Protein AF-Q97X99-F1 (afdb_monomer_lite)

Secondary structure (DSSP, 8-state):
-----EEEEEEEE-TTS-EEEEEEETTS-EEEEEESS---HHHHHHHHHHHHHHHHHHHHHHHTTTT--------HHHHHHHHHHHHHHHHHHHHHHHHS---HHHHHHHHHHHHHHHHHHHHHHHHHHTTS---

Sequence (135 aa):
MAELDISGFLCVRHGSGAYLIILRKEDDKIIAFLVRKEMDLYDAIVLAEMYRERWGIENAFRSLEEFRIRTRTCDVRKELVLVLLSYLLLNVWFLIRSWRKVKLWEFSVSLSNLLDREVRVEQGRAFREVKTPFP

Structure (mmCIF, N/CA/C/O backbone):
data_AF-Q97X99-F1
#
_entry.id   AF-Q97X99-F1
#
loop_
_atom_site.group_PDB
_atom_site.id
_atom_site.type_symbol
_atom_site.label_atom_id
_atom_site.label_alt_id
_atom_site.label_comp_id
_atom_site.label_asym_id
_atom_site.label_entity_id
_atom_site.label_seq_id
_atom_site.pdbx_PDB_ins_code
_atom_site.Cartn_x
_atom_site.Cartn_y
_atom_site.Cartn_z
_atom_site.occupancy
_atom_site.B_iso_or_equiv
_atom_site.auth_seq_id
_atom_site.auth_comp_id
_atom_site.auth_asym_id
_atom_site.auth_atom_id
_atom_site.pdbx_PDB_model_num
ATOM 1 N N . MET A 1 1 ? 7.972 -1.375 16.147 1.00 40.97 1 MET A N 1
ATOM 2 C CA . MET A 1 1 ? 6.509 -1.546 16.079 1.00 40.97 1 MET A CA 1
ATOM 3 C C . MET A 1 1 ? 5.906 -0.183 16.328 1.00 40.97 1 MET A C 1
ATOM 5 O O . MET A 1 1 ? 6.330 0.459 17.277 1.00 40.97 1 MET A O 1
ATOM 9 N N . ALA A 1 2 ? 5.075 0.320 15.418 1.00 48.66 2 ALA A N 1
ATOM 10 C CA . ALA A 1 2 ? 4.360 1.570 15.647 1.00 48.66 2 ALA A CA 1
ATOM 11 C C . ALA A 1 2 ? 3.050 1.185 16.328 1.00 48.66 2 ALA A C 1
ATOM 13 O O . ALA A 1 2 ? 2.175 0.652 15.659 1.00 48.66 2 ALA A O 1
ATOM 14 N N . GLU A 1 3 ? 2.971 1.387 17.639 1.00 56.00 3 GLU A N 1
ATOM 15 C CA . GLU A 1 3 ? 1.770 1.135 18.433 1.00 56.00 3 GLU A CA 1
ATOM 16 C C . GLU A 1 3 ? 0.616 1.942 17.817 1.00 56.00 3 GLU A C 1
ATOM 18 O O . GLU A 1 3 ? 0.691 3.161 17.651 1.00 56.00 3 GLU A O 1
ATOM 23 N N . LEU A 1 4 ? -0.395 1.244 17.304 1.00 65.31 4 LEU A N 1
ATOM 24 C CA . LEU A 1 4 ? -1.633 1.870 16.869 1.00 65.31 4 LEU A CA 1
ATOM 25 C C . LEU A 1 4 ? -2.415 2.197 18.141 1.00 65.31 4 LEU A C 1
ATOM 27 O O . LEU A 1 4 ? -3.018 1.299 18.718 1.00 65.31 4 LEU A O 1
ATOM 31 N N . ASP A 1 5 ? -2.403 3.461 18.562 1.00 80.81 5 ASP A N 1
ATOM 32 C CA . ASP A 1 5 ? -3.205 3.928 19.698 1.00 80.81 5 ASP A CA 1
ATOM 33 C C . ASP A 1 5 ? -4.697 3.886 19.324 1.00 80.81 5 ASP A C 1
ATOM 35 O O . ASP A 1 5 ? -5.249 4.806 18.705 1.00 80.81 5 ASP A O 1
ATOM 39 N N . ILE A 1 6 ? -5.332 2.745 19.608 1.00 84.31 6 ILE A N 1
ATOM 40 C CA . ILE A 1 6 ? -6.744 2.470 19.331 1.00 84.31 6 ILE A CA 1
ATOM 41 C C . ILE A 1 6 ? -7.581 2.846 20.555 1.00 84.31 6 ILE A C 1
ATOM 43 O O . ILE A 1 6 ? -7.449 2.254 21.621 1.00 84.31 6 ILE A O 1
ATOM 47 N N . SER A 1 7 ? -8.504 3.787 20.367 1.00 88.25 7 SER A N 1
ATOM 48 C CA . SER A 1 7 ? -9.458 4.251 21.379 1.00 88.25 7 SER A CA 1
ATOM 49 C C . SER A 1 7 ? -10.811 3.532 21.311 1.00 88.25 7 SER A C 1
ATOM 51 O O . SER A 1 7 ? -11.622 3.644 22.230 1.00 88.25 7 SER A O 1
ATOM 53 N N . GLY A 1 8 ? -11.089 2.788 20.233 1.00 87.88 8 GLY A N 1
ATOM 54 C CA . GLY A 1 8 ? -12.347 2.058 20.090 1.00 87.88 8 GLY A CA 1
ATOM 55 C C . GLY A 1 8 ? -12.345 1.007 18.986 1.00 87.88 8 GLY A C 1
ATOM 56 O O . GLY A 1 8 ? -11.648 1.132 17.979 1.00 87.88 8 GLY A O 1
ATOM 57 N N . PHE A 1 9 ? -13.170 -0.021 19.169 1.00 93.69 9 PHE A N 1
ATOM 58 C CA . PHE A 1 9 ? -13.340 -1.122 18.227 1.00 93.69 9 PHE A CA 1
ATOM 59 C C . PHE A 1 9 ? -14.799 -1.549 18.142 1.00 93.69 9 PHE A C 1
ATOM 61 O O . PHE A 1 9 ? -15.491 -1.649 19.154 1.00 93.69 9 PHE A O 1
ATOM 68 N N . LEU A 1 10 ? -15.251 -1.812 16.919 1.00 93.56 10 LEU A N 1
ATOM 69 C CA . LEU A 1 10 ? -16.588 -2.300 16.632 1.00 93.56 10 LEU A CA 1
ATOM 70 C C . LEU A 1 10 ? -16.530 -3.342 15.511 1.00 93.56 10 LEU A C 1
ATOM 72 O O . LEU A 1 10 ? -15.944 -3.097 14.459 1.00 93.56 10 LEU A O 1
ATOM 76 N N . CYS A 1 11 ? -17.188 -4.478 15.723 1.00 93.12 11 CYS A N 1
ATOM 77 C CA . CYS A 1 11 ? -17.379 -5.532 14.732 1.00 93.12 11 CYS A CA 1
ATOM 78 C C . CYS A 1 11 ? -18.883 -5.757 14.547 1.00 93.12 11 CYS A C 1
ATOM 80 O O . CYS A 1 11 ? -19.585 -6.086 15.503 1.00 93.12 11 CYS A O 1
ATOM 82 N N . VAL A 1 12 ? -19.395 -5.544 13.333 1.00 94.00 12 VAL A N 1
ATOM 83 C CA . VAL A 1 12 ? -20.825 -5.671 13.016 1.00 94.00 12 VAL A CA 1
ATOM 84 C C . VAL A 1 12 ? -21.008 -6.592 11.825 1.00 94.00 12 VAL A C 1
ATOM 86 O O . VAL A 1 12 ? -20.444 -6.368 10.757 1.00 94.00 12 VAL A O 1
ATOM 89 N N . ARG A 1 13 ? -21.857 -7.606 11.972 1.00 93.75 13 ARG A N 1
ATOM 90 C CA . ARG A 1 13 ? -22.235 -8.474 10.859 1.00 93.75 13 ARG A CA 1
ATOM 91 C C . ARG A 1 13 ? -23.236 -7.763 9.944 1.00 93.75 13 ARG A C 1
ATOM 93 O O . ARG A 1 13 ? -24.310 -7.355 10.371 1.00 93.75 13 ARG A O 1
ATOM 100 N N . HIS A 1 14 ? -22.888 -7.644 8.672 1.00 91.06 14 HIS A N 1
ATOM 101 C CA . HIS A 1 14 ? -23.748 -7.153 7.606 1.00 91.06 14 HIS A CA 1
ATOM 102 C C . HIS A 1 14 ? -24.700 -8.259 7.116 1.00 91.06 14 HIS A C 1
ATOM 104 O O . HIS A 1 14 ? -24.374 -9.447 7.177 1.00 91.06 14 HIS A O 1
ATOM 110 N N . GLY A 1 15 ? -25.854 -7.884 6.552 1.00 87.00 15 GLY A N 1
ATOM 111 C CA . GLY A 1 15 ? -26.860 -8.836 6.051 1.00 87.00 15 GLY A CA 1
ATOM 112 C C . GLY A 1 15 ? -26.357 -9.779 4.947 1.00 87.00 15 GLY A C 1
ATOM 113 O O . GLY A 1 15 ? -26.902 -10.860 4.764 1.00 87.00 15 GLY A O 1
ATOM 114 N N . SER A 1 16 ? -25.271 -9.418 4.257 1.00 89.00 16 SER A N 1
ATOM 115 C CA . SER A 1 16 ? -24.590 -10.281 3.277 1.00 89.00 16 SER A CA 1
ATOM 116 C C . SER A 1 16 ? -23.745 -11.401 3.901 1.00 89.00 16 SER A C 1
ATOM 118 O O . SER A 1 16 ? -23.161 -12.200 3.174 1.00 89.00 16 SER A O 1
ATOM 120 N N . GLY A 1 17 ? -23.615 -11.439 5.230 1.00 89.12 17 GLY A N 1
ATOM 121 C CA . GLY A 1 17 ? -22.720 -12.346 5.947 1.00 89.12 17 GLY A CA 1
ATOM 122 C C . GLY A 1 17 ? -21.280 -11.842 6.082 1.00 89.12 17 GLY A C 1
ATOM 123 O O . GLY A 1 17 ? -20.482 -12.500 6.740 1.00 89.12 17 GLY A O 1
ATOM 124 N N . ALA A 1 18 ? -20.949 -10.684 5.503 1.00 93.56 18 ALA A N 1
ATOM 125 C CA . ALA A 1 18 ? -19.687 -9.994 5.763 1.00 93.56 18 ALA A CA 1
ATOM 126 C C . ALA A 1 18 ? -19.697 -9.321 7.145 1.00 93.56 18 ALA A C 1
ATOM 128 O O . ALA A 1 18 ? -20.757 -9.051 7.702 1.00 93.56 18 ALA A O 1
ATOM 129 N N . TYR A 1 19 ? -18.524 -9.000 7.670 1.00 94.88 19 TYR A N 1
ATOM 130 C CA . TYR A 1 19 ? -18.325 -8.271 8.913 1.00 94.88 19 TYR A CA 1
ATOM 131 C C . TYR A 1 19 ? -17.688 -6.918 8.596 1.00 94.88 19 TYR A C 1
ATOM 133 O O . TYR A 1 19 ? -16.686 -6.839 7.885 1.00 94.88 19 TYR A O 1
ATOM 141 N N . LEU A 1 20 ? -18.296 -5.849 9.099 1.00 94.69 20 LEU A N 1
ATOM 142 C CA . LEU A 1 20 ? -17.745 -4.505 9.111 1.00 94.69 20 LEU A CA 1
ATOM 143 C C . LEU A 1 20 ? -16.948 -4.333 10.401 1.00 94.69 20 LEU A C 1
ATOM 145 O O . LEU A 1 20 ? -17.507 -4.409 11.493 1.00 94.69 20 LEU A O 1
ATOM 149 N N . ILE A 1 21 ? -15.655 -4.086 10.254 1.00 94.75 21 ILE A N 1
ATOM 150 C CA . ILE A 1 21 ? -14.743 -3.782 11.350 1.00 94.75 21 ILE A CA 1
ATOM 151 C C . ILE A 1 21 ? -14.478 -2.286 11.335 1.00 94.75 21 ILE A C 1
ATOM 153 O O . ILE A 1 21 ? -14.131 -1.745 10.288 1.00 94.75 21 ILE A O 1
ATOM 157 N N . ILE A 1 22 ? -14.623 -1.625 12.477 1.00 94.00 22 ILE A N 1
ATOM 158 C CA . ILE A 1 22 ? -14.320 -0.208 12.661 1.00 94.00 22 ILE A CA 1
ATOM 159 C C . ILE A 1 22 ? -13.333 -0.079 13.816 1.00 94.00 22 ILE A C 1
ATOM 161 O O . ILE A 1 22 ? -13.609 -0.517 14.930 1.00 94.00 22 ILE A O 1
ATOM 165 N N . LEU A 1 23 ? -12.193 0.545 13.543 1.00 93.44 23 LEU A N 1
ATOM 166 C CA . LEU A 1 23 ? -11.194 0.950 14.521 1.00 93.44 23 LEU A CA 1
ATOM 167 C C . LEU A 1 23 ? -11.221 2.472 14.638 1.00 93.44 23 LEU A C 1
ATOM 169 O O . LEU A 1 23 ? -11.113 3.176 13.631 1.00 93.44 23 LEU A O 1
ATOM 173 N N . ARG A 1 24 ? -11.337 2.980 15.862 1.00 92.69 24 ARG A N 1
ATOM 174 C CA . ARG A 1 24 ? -11.166 4.398 16.182 1.00 92.69 24 ARG A CA 1
ATOM 175 C C . ARG A 1 24 ? -9.792 4.585 16.803 1.00 92.69 24 ARG A C 1
ATOM 177 O O . ARG A 1 24 ? -9.426 3.857 17.721 1.00 92.69 24 ARG A O 1
ATOM 184 N N . LYS A 1 25 ? -9.035 5.543 16.292 1.00 89.81 25 LYS A N 1
ATOM 185 C CA . LYS A 1 25 ? -7.757 5.966 16.862 1.00 89.81 25 LYS A CA 1
ATOM 186 C C . LYS A 1 25 ? -7.955 7.041 17.925 1.00 89.81 25 LYS A C 1
ATOM 188 O O . LYS A 1 25 ? -9.004 7.684 17.965 1.00 89.81 25 LYS A O 1
ATOM 193 N N . GLU A 1 26 ? -6.953 7.265 18.769 1.00 86.69 26 GLU A N 1
ATOM 194 C CA . GLU A 1 26 ? -6.968 8.383 19.726 1.00 86.69 26 GLU A CA 1
ATOM 195 C C . GLU A 1 26 ? -7.090 9.759 19.053 1.00 86.69 26 GLU A C 1
ATOM 197 O O . GLU A 1 26 ? -7.713 10.660 19.604 1.00 86.69 26 GLU A O 1
ATOM 202 N N . ASP A 1 27 ? -6.585 9.909 17.825 1.00 88.12 27 ASP A N 1
ATOM 203 C CA . ASP A 1 27 ? -6.704 11.137 17.026 1.00 88.12 27 ASP A CA 1
ATOM 204 C C . ASP A 1 27 ? -8.066 11.294 16.318 1.00 88.12 27 ASP A C 1
ATOM 206 O O . ASP A 1 27 ? -8.180 12.039 15.343 1.00 88.12 27 ASP A O 1
ATOM 210 N N . ASP A 1 28 ? -9.085 10.560 16.772 1.00 85.25 28 ASP A N 1
ATOM 211 C CA . ASP A 1 28 ? -10.438 10.492 16.208 1.00 85.25 28 ASP A CA 1
ATOM 212 C C . ASP A 1 28 ? -10.534 10.018 14.752 1.00 85.25 28 ASP A C 1
ATOM 214 O O . ASP A 1 28 ? -11.619 10.000 14.160 1.00 85.25 28 ASP A O 1
ATOM 218 N N . LYS A 1 29 ? -9.433 9.541 14.161 1.00 88.06 29 LYS A N 1
ATOM 219 C CA . LYS A 1 29 ? -9.487 8.920 12.838 1.00 88.06 29 LYS A CA 1
ATOM 220 C C . LYS A 1 29 ? -10.134 7.548 12.916 1.00 88.06 29 LYS A C 1
ATOM 222 O O . LYS A 1 29 ? -9.825 6.726 13.778 1.00 88.06 29 LYS A O 1
ATOM 227 N N . ILE A 1 30 ? -10.989 7.285 11.936 1.00 91.19 30 ILE A N 1
ATOM 228 C CA . ILE A 1 30 ? -11.691 6.018 11.789 1.00 91.19 30 ILE A CA 1
ATOM 229 C C . ILE A 1 30 ? -11.049 5.223 10.656 1.00 91.19 30 ILE A C 1
ATOM 231 O O . ILE A 1 30 ? -10.843 5.735 9.556 1.00 91.19 30 ILE A O 1
ATOM 235 N N . ILE A 1 31 ? -10.753 3.957 10.926 1.00 89.75 31 ILE A N 1
ATOM 236 C CA . ILE A 1 31 ? -10.333 2.975 9.931 1.00 89.75 31 ILE A CA 1
ATOM 237 C C . ILE A 1 31 ? -11.420 1.909 9.869 1.00 89.75 31 ILE A C 1
ATOM 239 O O . ILE A 1 31 ? -11.793 1.358 10.900 1.00 89.75 31 ILE A O 1
ATOM 243 N N . ALA A 1 32 ? -11.929 1.617 8.674 1.00 91.56 32 ALA A N 1
ATOM 244 C CA . ALA A 1 32 ? -12.975 0.622 8.491 1.00 91.56 32 ALA A CA 1
ATOM 245 C C . ALA A 1 32 ? -12.596 -0.418 7.433 1.00 91.56 32 ALA A C 1
ATOM 247 O O . ALA A 1 32 ? -12.039 -0.080 6.388 1.00 91.56 32 ALA A O 1
ATOM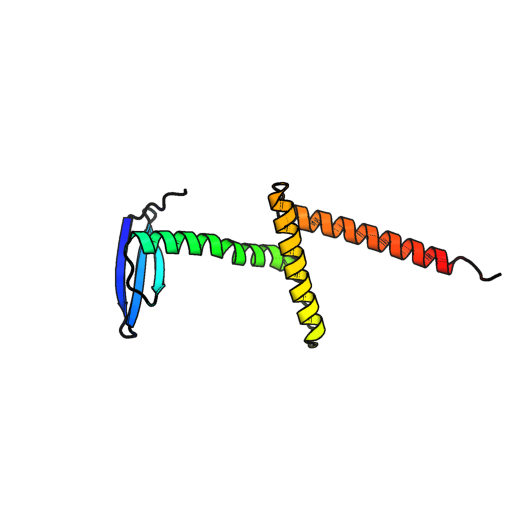 248 N N . PHE A 1 33 ? -12.945 -1.676 7.694 1.00 91.31 33 PHE A N 1
ATOM 249 C CA . PHE A 1 33 ? -12.716 -2.808 6.800 1.00 91.31 33 PHE A CA 1
ATOM 250 C C . PHE A 1 33 ? -13.990 -3.623 6.633 1.00 91.31 33 PHE A C 1
ATOM 252 O O . PHE A 1 33 ? -14.731 -3.830 7.591 1.00 91.31 33 PHE A O 1
ATOM 259 N N . LEU A 1 34 ? -14.209 -4.150 5.431 1.00 92.38 34 LEU A N 1
ATOM 260 C CA . LEU A 1 34 ? -15.221 -5.171 5.188 1.00 92.38 34 LEU A CA 1
ATOM 261 C C . LEU A 1 34 ? -14.520 -6.517 4.985 1.00 92.38 34 LEU A C 1
ATOM 263 O O . LEU A 1 34 ? -13.754 -6.687 4.036 1.00 92.38 34 LEU A O 1
ATOM 267 N N . VAL A 1 35 ? -14.774 -7.473 5.873 1.00 92.25 35 VAL A N 1
ATOM 268 C CA . VAL A 1 35 ? -14.121 -8.789 5.887 1.00 92.25 35 VAL A CA 1
ATOM 269 C C . VAL A 1 35 ? -15.156 -9.912 5.867 1.00 92.25 35 VAL A C 1
ATOM 271 O O . VAL A 1 35 ? -16.321 -9.718 6.193 1.00 92.25 35 VAL A O 1
ATOM 274 N N . ARG A 1 36 ? -14.761 -11.114 5.440 1.00 92.44 36 ARG A N 1
ATOM 275 C CA . ARG A 1 36 ? -15.665 -12.284 5.400 1.00 92.44 36 ARG A CA 1
ATOM 276 C C . ARG A 1 36 ? -15.708 -13.083 6.699 1.00 92.44 36 ARG A C 1
ATOM 278 O O . ARG A 1 36 ? -16.595 -13.910 6.864 1.00 92.44 36 ARG A O 1
ATOM 285 N N . LYS A 1 37 ? -14.737 -12.868 7.580 1.00 89.88 37 LYS A N 1
ATOM 286 C CA . LYS A 1 37 ? -14.572 -13.599 8.832 1.00 89.88 37 LYS A CA 1
ATOM 287 C C . LYS A 1 37 ? -14.774 -12.626 9.983 1.00 89.88 37 LYS A C 1
ATOM 289 O O . LYS A 1 37 ? -14.291 -11.501 9.907 1.00 89.88 37 LYS A O 1
ATOM 294 N N . GLU A 1 38 ? -15.443 -13.075 11.032 1.00 91.44 38 GLU A N 1
ATOM 295 C CA . GLU A 1 38 ? -15.427 -12.374 12.310 1.00 91.44 38 GLU A CA 1
ATOM 296 C C . GLU A 1 38 ? -13.984 -12.237 12.808 1.00 91.44 38 GLU A C 1
ATOM 298 O O . GLU A 1 38 ? -13.187 -13.175 12.702 1.00 91.44 38 GLU A O 1
ATOM 303 N N . MET A 1 39 ? -13.648 -11.052 13.302 1.00 90.56 39 MET A N 1
ATOM 304 C CA . MET A 1 39 ? -12.320 -10.718 13.802 1.00 90.56 39 MET A CA 1
ATOM 305 C C . MET A 1 39 ? -12.452 -10.072 15.172 1.00 90.56 39 MET A C 1
ATOM 307 O O . MET A 1 39 ? -13.423 -9.359 15.434 1.00 90.56 39 MET A O 1
ATOM 311 N N . ASP A 1 40 ? -11.461 -10.322 16.018 1.00 92.75 40 ASP A N 1
ATOM 312 C CA . A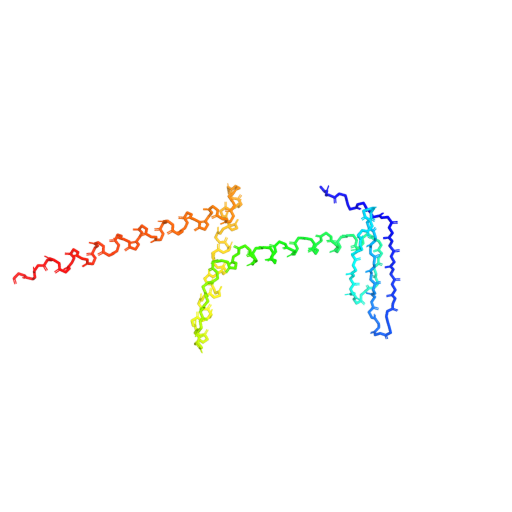SP A 1 40 ? -11.281 -9.608 17.273 1.00 92.75 40 ASP A CA 1
ATOM 313 C C . ASP A 1 40 ? -10.457 -8.323 17.068 1.00 92.75 40 ASP A C 1
ATOM 315 O O . ASP A 1 40 ? -10.068 -7.961 15.951 1.00 92.75 40 ASP A O 1
ATOM 319 N N . LEU A 1 41 ? -10.220 -7.601 18.165 1.00 90.88 41 LEU A N 1
ATOM 320 C CA . LEU A 1 41 ? -9.445 -6.363 18.158 1.00 90.88 41 LEU A CA 1
ATOM 321 C C . LEU A 1 41 ? -8.010 -6.579 17.652 1.00 90.88 41 LEU A C 1
ATOM 323 O O . LEU A 1 41 ? -7.495 -5.742 16.912 1.00 90.88 41 LEU A O 1
ATOM 327 N N . TYR A 1 42 ? -7.365 -7.677 18.045 1.00 90.56 42 TYR A N 1
ATOM 328 C CA . TYR A 1 42 ? -5.972 -7.938 17.696 1.00 90.56 42 TYR A CA 1
ATOM 329 C C . TYR A 1 42 ? -5.831 -8.222 16.200 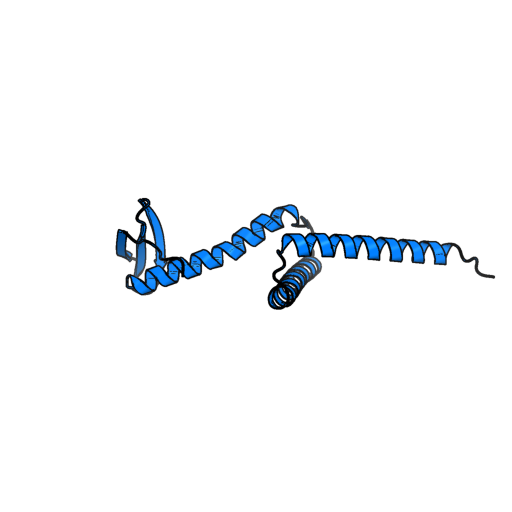1.00 90.56 42 TYR A C 1
ATOM 331 O O . TYR A 1 42 ? -5.046 -7.565 15.514 1.00 90.56 42 TYR A O 1
ATOM 339 N N . ASP A 1 43 ? -6.665 -9.119 15.675 1.00 90.44 43 ASP A N 1
ATOM 340 C CA . ASP A 1 43 ? -6.748 -9.438 14.251 1.00 90.44 43 ASP A CA 1
ATOM 341 C C . ASP A 1 43 ? -7.025 -8.179 13.409 1.00 90.44 43 ASP A C 1
ATOM 343 O O . ASP A 1 43 ? -6.431 -7.983 12.344 1.00 90.44 43 ASP A O 1
ATOM 347 N N . ALA A 1 44 ? -7.897 -7.291 13.896 1.00 90.94 44 ALA A N 1
ATOM 348 C CA . ALA A 1 44 ? -8.212 -6.028 13.238 1.00 90.94 44 ALA A CA 1
ATOM 349 C C . ALA A 1 44 ? -7.026 -5.049 13.216 1.00 90.94 44 ALA A C 1
ATOM 351 O O . ALA A 1 44 ? -6.791 -4.397 12.193 1.00 90.94 44 ALA A O 1
ATOM 352 N N . ILE A 1 45 ? -6.268 -4.947 14.314 1.00 90.38 45 ILE A N 1
ATOM 353 C CA . ILE A 1 45 ? -5.057 -4.115 14.388 1.00 90.38 45 ILE A CA 1
ATOM 354 C C . ILE A 1 45 ? -4.006 -4.634 13.407 1.00 90.38 45 ILE A C 1
ATOM 356 O O . ILE A 1 45 ? -3.501 -3.857 12.596 1.00 90.38 45 ILE A O 1
ATOM 360 N N . VAL A 1 46 ? -3.736 -5.942 13.413 1.00 89.06 46 VAL A N 1
ATOM 361 C CA . VAL A 1 46 ? -2.782 -6.571 12.486 1.00 89.06 46 VAL A CA 1
ATOM 362 C C . VAL A 1 46 ? -3.196 -6.320 11.036 1.00 89.06 46 VAL A C 1
ATOM 364 O O . VAL A 1 46 ? -2.373 -5.930 10.207 1.00 89.06 46 VAL A O 1
ATOM 367 N N . LEU A 1 47 ? -4.486 -6.465 10.719 1.00 89.12 47 LEU A N 1
ATOM 368 C CA . LEU A 1 47 ? -5.002 -6.165 9.386 1.00 89.12 47 LEU A CA 1
ATOM 369 C C . LEU A 1 47 ? -4.770 -4.696 8.998 1.00 89.12 47 LEU A C 1
ATOM 371 O O . LEU A 1 47 ? -4.390 -4.414 7.858 1.00 89.12 47 LEU A O 1
ATOM 375 N N . ALA A 1 48 ? -4.967 -3.762 9.929 1.00 88.38 48 ALA A N 1
ATOM 376 C CA . ALA A 1 48 ? -4.723 -2.344 9.693 1.00 88.38 48 ALA A CA 1
ATOM 377 C C . ALA A 1 48 ? -3.242 -2.032 9.443 1.00 88.38 48 ALA A C 1
ATOM 379 O O . ALA A 1 48 ? -2.928 -1.230 8.558 1.00 88.38 48 ALA A O 1
ATOM 380 N N . GLU A 1 49 ? -2.329 -2.687 10.160 1.00 85.94 49 GLU A N 1
ATOM 381 C CA . GLU A 1 49 ? -0.889 -2.588 9.911 1.00 85.94 49 GLU A CA 1
ATOM 382 C C . GLU A 1 49 ? -0.516 -3.140 8.533 1.00 85.94 49 GLU A C 1
ATOM 384 O O . GLU A 1 49 ? 0.147 -2.454 7.752 1.00 85.94 49 GLU A O 1
ATOM 389 N N . MET A 1 50 ? -1.020 -4.322 8.175 1.00 83.81 50 MET A N 1
ATOM 390 C CA . MET A 1 50 ? -0.791 -4.916 6.856 1.00 83.81 50 MET A CA 1
ATOM 391 C C . MET A 1 50 ? -1.312 -4.023 5.719 1.00 83.81 50 MET A C 1
ATOM 393 O O . MET A 1 50 ? -0.652 -3.849 4.692 1.00 83.81 50 MET A O 1
ATOM 397 N N . TYR A 1 51 ? -2.487 -3.409 5.886 1.00 80.88 51 TYR A N 1
ATOM 398 C CA . TYR A 1 51 ? -3.019 -2.461 4.901 1.00 80.88 51 TYR A CA 1
ATOM 399 C C . TYR A 1 51 ? -2.200 -1.169 4.825 1.00 80.88 51 TYR A C 1
ATOM 401 O O . TYR A 1 51 ? -2.045 -0.603 3.739 1.00 80.88 51 TYR A O 1
ATOM 409 N N . ARG A 1 52 ? -1.622 -0.717 5.942 1.00 76.88 52 ARG A N 1
ATOM 410 C CA . ARG A 1 52 ? -0.678 0.405 5.949 1.00 76.88 52 ARG A CA 1
ATOM 411 C C . ARG A 1 52 ? 0.590 0.074 5.158 1.00 76.88 52 ARG A C 1
ATOM 413 O O . ARG A 1 52 ? 1.098 0.947 4.458 1.00 76.88 52 ARG A O 1
ATOM 420 N N . GLU A 1 53 ? 1.080 -1.163 5.206 1.00 72.56 53 GLU A N 1
ATOM 421 C CA . GLU A 1 53 ? 2.193 -1.600 4.353 1.00 72.56 53 GLU A CA 1
ATOM 422 C C . GLU A 1 53 ? 1.799 -1.656 2.871 1.00 72.56 53 GLU A C 1
ATOM 424 O O . GLU A 1 53 ? 2.557 -1.195 2.013 1.00 72.56 53 GLU A O 1
ATOM 429 N N . ARG A 1 54 ? 0.581 -2.123 2.555 1.00 74.38 54 ARG A N 1
ATOM 430 C CA . ARG A 1 54 ? 0.035 -2.111 1.184 1.00 74.38 54 ARG A CA 1
ATOM 431 C C . ARG A 1 54 ? -0.035 -0.704 0.595 1.00 74.38 54 ARG A C 1
ATOM 433 O O . ARG A 1 54 ? 0.211 -0.543 -0.601 1.00 74.38 54 ARG A O 1
ATOM 440 N N . TRP A 1 55 ? -0.302 0.315 1.413 1.00 64.38 55 TRP A N 1
ATOM 441 C CA . TRP A 1 55 ? -0.250 1.716 0.984 1.00 64.38 55 TRP A CA 1
ATOM 442 C C . TRP A 1 55 ? 1.115 2.090 0.372 1.00 64.38 55 TRP A C 1
ATOM 444 O O . TRP A 1 55 ? 1.203 2.978 -0.474 1.00 64.38 55 TRP A O 1
ATOM 454 N N . GLY A 1 56 ? 2.190 1.374 0.722 1.00 60.53 56 GLY A N 1
ATOM 455 C CA . GLY A 1 56 ? 3.500 1.502 0.085 1.00 60.53 56 GLY A CA 1
ATOM 456 C C . GLY A 1 56 ? 3.491 1.203 -1.418 1.00 60.53 56 GLY A C 1
ATOM 457 O O . GLY A 1 56 ? 4.214 1.862 -2.160 1.00 60.53 56 GLY A O 1
ATOM 458 N N . ILE A 1 57 ? 2.643 0.281 -1.883 1.00 64.81 57 ILE A N 1
ATOM 459 C CA . ILE A 1 57 ? 2.478 -0.038 -3.309 1.00 64.81 57 ILE A CA 1
ATOM 460 C C . ILE A 1 57 ? 1.805 1.134 -4.030 1.00 64.81 57 ILE A C 1
ATOM 462 O O . ILE A 1 57 ? 2.314 1.605 -5.042 1.00 64.81 57 ILE A O 1
ATOM 466 N N . GLU A 1 58 ? 0.701 1.655 -3.491 1.00 61.88 58 GLU A N 1
ATOM 467 C CA . GLU A 1 58 ? 0.002 2.809 -4.075 1.00 61.88 58 GLU A CA 1
ATOM 468 C C . GLU A 1 58 ? 0.863 4.076 -4.059 1.00 61.88 58 GLU A C 1
ATOM 470 O O . GLU A 1 58 ? 0.911 4.797 -5.053 1.00 61.88 58 GLU A O 1
ATOM 475 N N . ASN A 1 59 ? 1.608 4.319 -2.978 1.00 64.06 59 ASN A N 1
ATOM 476 C CA . ASN A 1 59 ? 2.573 5.415 -2.915 1.00 64.06 59 ASN A CA 1
ATOM 477 C C . ASN A 1 59 ? 3.721 5.229 -3.912 1.00 64.06 59 ASN A C 1
ATOM 479 O O . ASN A 1 59 ? 4.134 6.206 -4.533 1.00 64.06 59 ASN A O 1
ATOM 483 N N . ALA A 1 60 ? 4.226 4.004 -4.096 1.00 58.94 60 ALA A N 1
ATOM 484 C CA . ALA A 1 60 ? 5.223 3.721 -5.122 1.00 58.94 60 ALA A CA 1
ATOM 485 C C . ALA A 1 60 ? 4.659 4.033 -6.515 1.00 58.94 60 ALA A C 1
ATOM 487 O O . ALA A 1 60 ? 5.289 4.774 -7.264 1.00 58.94 60 ALA A O 1
ATOM 488 N N . PHE A 1 61 ? 3.440 3.585 -6.831 1.00 59.28 61 PHE A N 1
ATOM 489 C CA . PHE A 1 61 ? 2.789 3.906 -8.104 1.00 59.28 61 PHE A CA 1
ATOM 490 C C . PHE A 1 61 ? 2.527 5.405 -8.295 1.00 59.28 61 PHE A C 1
ATOM 492 O O . PHE A 1 61 ? 2.762 5.899 -9.392 1.00 59.28 61 PHE A O 1
ATOM 499 N N . ARG A 1 62 ? 2.123 6.144 -7.252 1.00 61.25 62 ARG A N 1
ATOM 500 C CA . ARG A 1 62 ? 2.004 7.615 -7.302 1.00 61.25 62 ARG A CA 1
ATOM 501 C C . ARG A 1 62 ? 3.353 8.292 -7.537 1.00 61.25 62 ARG A C 1
ATOM 503 O O . ARG A 1 62 ? 3.451 9.181 -8.369 1.00 61.25 62 ARG A O 1
ATOM 510 N N . SER A 1 63 ? 4.413 7.847 -6.859 1.00 58.56 63 SER A N 1
ATOM 511 C CA . SER A 1 63 ? 5.768 8.385 -7.070 1.00 58.56 63 SE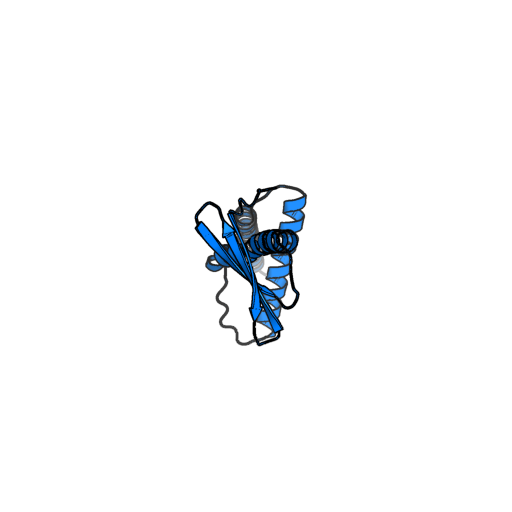R A CA 1
ATOM 512 C C . SER A 1 63 ? 6.328 8.073 -8.463 1.00 58.56 63 SER A C 1
ATOM 514 O O . SER A 1 63 ? 7.172 8.799 -8.975 1.00 58.56 63 SER A O 1
ATOM 516 N N . LEU A 1 64 ? 5.837 7.001 -9.086 1.00 58.28 64 LEU A N 1
ATOM 517 C CA . LEU A 1 64 ? 6.182 6.588 -10.441 1.00 58.28 64 LEU A CA 1
ATOM 518 C C . LEU A 1 64 ? 5.217 7.147 -11.494 1.00 58.28 64 LEU A C 1
ATOM 520 O O . LEU A 1 64 ? 5.412 6.880 -12.676 1.00 58.28 64 LEU A O 1
ATOM 524 N N . GLU A 1 65 ? 4.195 7.916 -11.107 1.00 58.38 65 GLU A N 1
ATOM 525 C CA . GLU A 1 65 ? 3.226 8.492 -12.044 1.00 58.38 65 GLU A CA 1
ATOM 526 C C . GLU A 1 65 ? 3.898 9.478 -13.010 1.00 58.38 65 GLU A C 1
ATOM 528 O O . GLU A 1 65 ? 3.592 9.467 -14.201 1.00 58.38 65 GLU A O 1
ATOM 533 N N . GLU A 1 66 ? 4.901 10.227 -12.540 1.00 53.28 66 GLU A N 1
ATOM 534 C CA . GLU A 1 66 ? 5.754 11.088 -13.374 1.00 53.28 66 GLU A CA 1
ATOM 535 C C . GLU A 1 66 ? 6.673 10.291 -14.319 1.00 53.28 66 GLU A C 1
ATOM 537 O O . GLU A 1 66 ? 6.976 10.746 -15.420 1.00 53.28 66 GLU A O 1
ATOM 542 N N . PHE A 1 67 ? 7.069 9.072 -13.936 1.00 47.84 67 PHE A N 1
ATOM 543 C CA . PHE A 1 67 ? 7.860 8.158 -14.774 1.00 47.84 67 PHE A CA 1
ATOM 544 C C . PHE A 1 67 ? 7.009 7.257 -15.663 1.00 47.84 67 PHE A C 1
ATOM 546 O O . PHE A 1 67 ? 7.543 6.461 -16.444 1.00 47.84 67 PHE A O 1
ATOM 553 N N . ARG A 1 68 ? 5.682 7.326 -15.538 1.00 52.41 68 ARG A N 1
ATOM 554 C CA . ARG A 1 68 ? 4.783 6.437 -16.255 1.00 52.41 68 ARG A CA 1
ATOM 555 C C . ARG A 1 68 ? 4.794 6.834 -17.721 1.00 52.41 68 ARG A C 1
ATOM 557 O O . ARG A 1 68 ? 4.097 7.754 -18.145 1.00 52.41 68 ARG A O 1
ATOM 564 N N . ILE A 1 69 ? 5.580 6.108 -18.510 1.00 56.28 69 ILE A N 1
ATOM 565 C CA . ILE A 1 69 ? 5.578 6.217 -19.965 1.00 56.28 69 ILE A CA 1
ATOM 566 C C . ILE A 1 69 ? 4.141 5.954 -20.421 1.00 56.28 69 ILE A C 1
ATOM 568 O O . ILE A 1 69 ? 3.652 4.823 -20.369 1.00 56.28 69 ILE A O 1
ATOM 572 N N . ARG A 1 70 ? 3.437 7.016 -20.826 1.00 50.28 70 ARG A N 1
ATOM 573 C CA . ARG A 1 70 ? 2.040 6.974 -21.274 1.00 50.28 70 ARG A CA 1
ATOM 574 C C . ARG A 1 70 ? 1.999 6.340 -22.664 1.00 50.28 70 ARG A C 1
ATOM 576 O O . ARG A 1 70 ? 1.884 7.006 -23.687 1.00 50.28 70 ARG A O 1
ATOM 583 N N . THR A 1 71 ? 2.169 5.030 -22.702 1.00 52.34 71 THR A N 1
ATOM 584 C CA . THR A 1 71 ? 2.203 4.237 -23.924 1.00 52.34 71 THR A CA 1
ATOM 585 C C . THR A 1 71 ? 0.772 4.019 -24.402 1.00 52.34 71 THR A C 1
ATOM 587 O O . THR A 1 71 ? 0.045 3.169 -23.910 1.00 52.34 71 THR A O 1
ATOM 590 N N . ARG A 1 72 ? 0.334 4.821 -25.381 1.00 51.66 72 ARG A N 1
ATOM 591 C CA . ARG A 1 72 ? -0.921 4.617 -26.137 1.00 51.66 72 ARG A CA 1
ATOM 592 C C . ARG A 1 72 ? -0.784 3.496 -27.182 1.00 51.66 72 ARG A C 1
ATOM 594 O O . ARG A 1 72 ? -1.266 3.612 -28.305 1.00 51.66 72 ARG A O 1
ATOM 601 N N . THR A 1 73 ? -0.065 2.426 -26.866 1.00 56.53 73 THR A N 1
ATOM 602 C CA . THR A 1 73 ? 0.151 1.317 -27.802 1.00 56.53 73 THR A CA 1
ATOM 603 C C . THR A 1 73 ? -0.950 0.278 -27.645 1.00 56.53 73 THR A C 1
ATOM 605 O O . THR A 1 73 ? -1.063 -0.324 -26.590 1.00 56.53 73 THR A O 1
ATOM 608 N N . CYS A 1 74 ? -1.722 0.026 -28.705 1.00 57.06 74 CYS A N 1
ATOM 609 C CA . CYS A 1 74 ? -2.779 -1.000 -28.740 1.00 57.06 74 CYS A CA 1
ATOM 610 C C . CYS A 1 74 ? -2.244 -2.431 -28.988 1.00 57.06 74 CYS A C 1
ATOM 612 O O . CYS A 1 74 ? -3.011 -3.328 -29.323 1.00 57.06 74 CYS A O 1
ATOM 614 N N . ASP A 1 75 ? -0.926 -2.643 -28.895 1.00 69.88 75 ASP A N 1
ATOM 615 C CA . ASP A 1 75 ? -0.282 -3.937 -29.151 1.00 69.88 75 ASP A CA 1
ATOM 616 C C . ASP A 1 75 ? 0.066 -4.612 -27.820 1.00 69.88 75 ASP A C 1
ATOM 618 O O . ASP A 1 75 ? 0.989 -4.187 -27.118 1.00 69.88 75 ASP A O 1
ATOM 622 N N . VAL A 1 76 ? -0.667 -5.684 -27.506 1.00 74.00 76 VAL A N 1
ATOM 623 C CA . VAL A 1 76 ? -0.572 -6.456 -26.255 1.00 74.00 76 VAL A CA 1
ATOM 624 C C . VAL A 1 76 ? 0.857 -6.932 -25.977 1.00 74.00 76 VAL A C 1
ATOM 626 O O . VAL A 1 76 ? 1.283 -6.996 -24.827 1.00 74.00 76 VAL A O 1
ATOM 629 N N . ARG A 1 77 ? 1.649 -7.224 -27.019 1.00 74.69 77 ARG A N 1
ATOM 630 C CA . ARG A 1 77 ? 3.041 -7.674 -26.847 1.00 74.69 77 ARG A CA 1
ATOM 631 C C . ARG A 1 77 ? 3.925 -6.579 -26.265 1.00 74.69 77 ARG A C 1
ATOM 633 O O . ARG A 1 77 ? 4.761 -6.854 -25.410 1.00 74.69 77 ARG A O 1
ATOM 640 N N . LYS A 1 78 ? 3.738 -5.337 -26.716 1.00 73.50 78 LYS A N 1
ATOM 641 C CA . LYS A 1 78 ? 4.513 -4.184 -26.234 1.00 73.50 78 LYS A CA 1
ATOM 642 C C . LYS A 1 78 ? 4.127 -3.844 -24.800 1.00 73.50 78 LYS A C 1
ATOM 644 O O . LYS A 1 78 ? 5.002 -3.563 -23.990 1.00 73.50 78 LYS A O 1
ATOM 649 N N . GLU A 1 79 ? 2.840 -3.941 -24.480 1.00 74.94 79 GLU A N 1
ATOM 650 C CA . GLU A 1 79 ? 2.346 -3.774 -23.115 1.00 74.94 79 GLU A CA 1
ATOM 651 C C . GLU A 1 79 ? 2.934 -4.832 -22.173 1.00 74.94 79 GLU A C 1
ATOM 653 O O . GLU A 1 79 ? 3.484 -4.485 -21.130 1.00 74.94 79 GLU A O 1
ATOM 658 N N . LEU A 1 80 ? 2.936 -6.107 -22.580 1.00 77.62 80 LEU A N 1
ATOM 659 C CA . LEU A 1 80 ? 3.525 -7.190 -21.792 1.00 77.62 80 LEU A CA 1
ATOM 660 C C . LEU A 1 80 ? 5.023 -6.975 -21.542 1.00 77.62 80 LEU A C 1
ATOM 662 O O . LEU A 1 80 ? 5.489 -7.167 -20.422 1.00 77.62 80 LEU A O 1
ATOM 666 N N . VAL A 1 81 ? 5.779 -6.546 -22.556 1.00 81.75 81 VAL A N 1
ATOM 667 C CA . VAL A 1 81 ? 7.209 -6.239 -22.399 1.00 81.75 81 VAL A CA 1
ATOM 668 C C . VAL A 1 81 ? 7.420 -5.108 -21.394 1.00 81.75 81 VAL A C 1
ATOM 670 O O . VAL A 1 81 ? 8.293 -5.220 -20.539 1.00 81.75 81 VAL A O 1
ATOM 673 N N . LEU A 1 82 ? 6.612 -4.047 -21.446 1.00 75.25 82 LEU A N 1
ATOM 674 C CA . LEU A 1 82 ? 6.702 -2.934 -20.496 1.00 75.25 82 LEU A CA 1
ATOM 675 C C . LEU A 1 82 ? 6.354 -3.369 -19.068 1.00 75.25 82 LEU A C 1
ATOM 677 O O . LEU A 1 82 ? 7.044 -2.988 -18.123 1.00 75.25 82 LEU A O 1
ATOM 681 N N . VAL A 1 83 ? 5.328 -4.206 -18.910 1.00 78.81 83 VAL A N 1
ATOM 682 C CA . VAL A 1 83 ? 4.949 -4.787 -17.618 1.00 78.81 83 VAL A CA 1
ATOM 683 C C . VAL A 1 83 ? 6.080 -5.659 -17.067 1.00 78.81 83 VAL A C 1
ATOM 685 O O . VAL A 1 83 ? 6.519 -5.445 -15.938 1.00 78.81 83 VAL A O 1
ATOM 688 N N . LEU A 1 84 ? 6.619 -6.587 -17.859 1.00 79.69 84 LEU A N 1
ATOM 689 C CA . LEU A 1 84 ? 7.744 -7.435 -17.450 1.00 79.69 84 LEU A CA 1
ATOM 690 C C . LEU A 1 84 ? 8.991 -6.611 -17.112 1.00 79.69 84 LEU A C 1
ATOM 692 O O . LEU A 1 84 ? 9.656 -6.887 -16.114 1.00 79.69 84 LEU A O 1
ATOM 696 N N . LEU A 1 85 ? 9.274 -5.567 -17.891 1.00 81.56 85 LEU A N 1
ATOM 697 C CA . LEU A 1 85 ? 10.374 -4.647 -17.626 1.00 81.56 85 LEU A CA 1
ATOM 698 C C . LEU A 1 85 ? 10.175 -3.912 -16.294 1.00 81.56 85 LEU A C 1
ATOM 700 O O . LEU A 1 85 ? 11.109 -3.822 -15.503 1.00 81.56 85 LEU A O 1
ATOM 704 N N . SER A 1 86 ? 8.960 -3.443 -15.999 1.00 76.75 86 SER A N 1
ATOM 705 C CA . SER A 1 86 ? 8.657 -2.804 -14.713 1.00 76.75 86 SER A CA 1
ATOM 706 C C . SER A 1 86 ? 8.859 -3.749 -13.522 1.00 76.75 86 SER A C 1
ATOM 708 O O . SER A 1 86 ? 9.459 -3.352 -12.520 1.00 76.75 86 SER A O 1
ATOM 710 N N . TYR A 1 87 ? 8.456 -5.019 -13.650 1.00 79.81 87 TYR A N 1
ATOM 711 C CA . TYR A 1 87 ? 8.703 -6.034 -12.626 1.00 79.81 87 TYR A CA 1
ATOM 712 C C . TYR A 1 87 ? 10.195 -6.314 -12.458 1.00 79.81 87 TYR A C 1
ATOM 714 O O . TYR A 1 87 ? 10.674 -6.424 -11.330 1.00 79.81 87 TYR A O 1
ATOM 722 N N . LEU A 1 88 ? 10.946 -6.405 -13.557 1.00 83.19 88 LEU A N 1
ATOM 723 C CA . LEU A 1 88 ? 12.393 -6.590 -13.515 1.00 83.19 88 LEU A CA 1
ATOM 724 C C . LEU A 1 88 ? 13.069 -5.437 -12.760 1.00 83.19 88 LEU A C 1
ATOM 726 O O . LEU A 1 88 ? 13.857 -5.684 -11.852 1.00 83.19 88 LEU A O 1
ATOM 730 N N . LEU A 1 89 ? 12.719 -4.189 -13.082 1.00 81.38 89 LEU A N 1
ATOM 731 C CA . LEU A 1 89 ? 13.283 -2.994 -12.447 1.00 81.38 89 LEU A CA 1
ATOM 732 C C . LEU A 1 89 ? 13.004 -2.946 -10.940 1.00 81.38 89 LEU A C 1
ATOM 734 O O . LEU A 1 89 ? 13.906 -2.648 -10.157 1.00 81.38 89 LEU A O 1
ATOM 738 N N . LEU A 1 90 ? 11.782 -3.287 -10.526 1.00 80.44 90 LEU A N 1
ATOM 739 C CA . LEU A 1 90 ? 11.412 -3.379 -9.112 1.00 80.44 90 LEU A CA 1
ATOM 740 C C . LEU A 1 90 ? 12.187 -4.483 -8.385 1.00 80.44 90 LEU A C 1
ATOM 742 O O . LEU A 1 90 ? 12.691 -4.247 -7.288 1.00 80.44 90 LEU A O 1
ATOM 746 N N . ASN A 1 91 ? 12.331 -5.660 -8.999 1.00 83.50 91 ASN A N 1
ATOM 747 C CA . ASN A 1 91 ? 13.086 -6.771 -8.419 1.00 83.50 91 ASN A CA 1
ATOM 748 C C . ASN A 1 91 ? 14.583 -6.448 -8.299 1.00 83.50 91 ASN A C 1
ATOM 750 O O . ASN A 1 91 ? 15.185 -6.703 -7.256 1.00 83.50 91 ASN A O 1
ATOM 754 N N . VAL A 1 92 ? 15.180 -5.826 -9.320 1.00 83.06 92 VAL A N 1
ATOM 755 C CA . VAL A 1 92 ? 16.578 -5.365 -9.287 1.00 83.06 92 VAL A CA 1
ATOM 756 C C . VAL A 1 92 ? 16.778 -4.329 -8.184 1.00 83.06 92 VAL A C 1
ATOM 758 O O . VAL A 1 92 ? 17.727 -4.433 -7.407 1.00 83.06 92 VAL A O 1
ATOM 761 N N . TRP A 1 93 ? 15.865 -3.362 -8.052 1.00 83.06 93 TRP A N 1
ATOM 762 C CA . TRP A 1 93 ? 15.921 -2.410 -6.948 1.00 83.06 93 TRP A CA 1
ATOM 763 C C . TRP A 1 93 ? 15.795 -3.100 -5.588 1.00 83.06 93 TRP A C 1
ATOM 765 O O . TRP A 1 93 ? 16.538 -2.755 -4.676 1.00 83.06 93 TRP A O 1
ATOM 775 N N . PHE A 1 94 ? 14.900 -4.079 -5.437 1.00 77.50 94 PHE A N 1
ATOM 776 C CA . PHE A 1 94 ? 14.723 -4.804 -4.178 1.00 77.50 94 PHE A CA 1
ATOM 777 C C . PHE A 1 94 ? 15.995 -5.570 -3.778 1.00 77.50 94 PHE A C 1
ATOM 779 O O . PHE A 1 94 ? 16.419 -5.507 -2.621 1.00 77.50 94 PHE A O 1
ATOM 786 N N . LEU A 1 95 ? 16.662 -6.206 -4.747 1.00 81.69 95 LEU A N 1
ATOM 787 C CA . LEU A 1 95 ? 17.965 -6.847 -4.556 1.00 81.69 95 LEU A CA 1
ATOM 788 C C . LEU A 1 95 ? 19.026 -5.832 -4.113 1.00 81.69 95 LEU A C 1
ATOM 790 O O . LEU A 1 95 ? 19.674 -6.028 -3.086 1.00 81.69 95 LEU A O 1
ATOM 794 N N . ILE A 1 96 ? 19.151 -4.699 -4.807 1.00 80.06 96 ILE A N 1
ATOM 795 C CA . ILE A 1 96 ? 20.114 -3.646 -4.444 1.00 80.06 96 ILE A CA 1
ATOM 796 C C . ILE A 1 96 ? 19.790 -3.060 -3.068 1.00 80.06 96 ILE A C 1
ATOM 798 O O . ILE A 1 96 ? 20.696 -2.864 -2.262 1.00 80.06 96 ILE A O 1
ATOM 802 N N . ARG A 1 97 ? 18.507 -2.835 -2.766 1.00 79.69 97 ARG A N 1
ATOM 803 C CA . ARG A 1 97 ? 18.027 -2.331 -1.475 1.00 79.69 97 ARG A CA 1
ATOM 804 C C . ARG A 1 97 ? 18.423 -3.257 -0.331 1.00 79.69 97 ARG A C 1
ATOM 806 O O . ARG A 1 97 ? 18.768 -2.773 0.747 1.00 79.69 97 ARG A O 1
ATOM 813 N N . SER A 1 98 ? 18.365 -4.569 -0.560 1.00 76.81 98 SER A N 1
ATOM 814 C CA . SER A 1 98 ? 18.760 -5.562 0.440 1.00 76.81 98 SER A CA 1
ATOM 815 C C . SER A 1 98 ? 20.264 -5.529 0.750 1.00 76.81 98 SER A C 1
ATOM 817 O O . SER A 1 98 ? 20.657 -5.868 1.860 1.00 76.81 98 SER A O 1
ATOM 819 N N . TRP A 1 99 ? 21.095 -5.039 -0.179 1.00 78.38 99 TRP A N 1
ATOM 820 C CA . TRP A 1 99 ? 22.550 -4.914 -0.010 1.00 78.38 99 TRP A CA 1
ATOM 821 C C . TRP A 1 99 ? 22.975 -3.505 0.423 1.00 78.38 99 TRP A C 1
ATOM 823 O O . TRP A 1 99 ? 23.985 -3.323 1.102 1.00 78.38 99 TRP A O 1
ATOM 833 N N . ARG A 1 100 ? 22.211 -2.480 0.040 1.00 74.06 100 ARG A N 1
ATOM 834 C CA . ARG A 1 100 ? 22.498 -1.070 0.304 1.00 74.06 100 ARG A CA 1
ATOM 835 C C . ARG A 1 100 ? 21.177 -0.320 0.423 1.00 74.06 100 ARG A C 1
ATOM 837 O O . ARG A 1 100 ? 20.363 -0.381 -0.488 1.00 74.06 100 ARG A O 1
ATOM 844 N N . LYS A 1 101 ? 20.951 0.419 1.515 1.00 73.50 101 LYS A N 1
ATOM 845 C CA . LYS A 1 101 ? 19.700 1.173 1.755 1.00 73.50 101 LYS A CA 1
ATOM 846 C C . L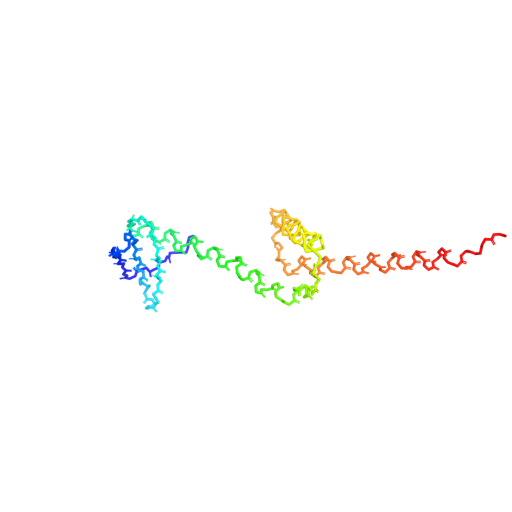YS A 1 101 ? 19.548 2.366 0.790 1.00 73.50 101 LYS A C 1
ATOM 848 O O . LYS A 1 101 ? 19.689 3.512 1.198 1.00 73.50 101 LYS A O 1
ATOM 853 N N . VAL A 1 102 ? 19.270 2.091 -0.482 1.00 75.56 102 VAL A N 1
ATOM 854 C CA . VAL A 1 102 ? 19.103 3.080 -1.557 1.00 75.56 102 VAL A CA 1
ATOM 855 C C . VAL A 1 102 ? 17.616 3.336 -1.789 1.00 75.56 102 VAL A C 1
ATOM 857 O O . VAL A 1 102 ? 16.805 2.403 -1.866 1.00 75.56 102 VAL A O 1
ATOM 860 N N . LYS A 1 103 ? 17.232 4.612 -1.893 1.00 76.56 103 LYS A N 1
ATOM 861 C CA . LYS A 1 103 ? 15.844 4.990 -2.197 1.00 76.56 103 LYS A CA 1
ATOM 862 C C . LYS A 1 103 ? 15.530 4.693 -3.667 1.00 76.56 103 LYS A C 1
ATOM 864 O O . LYS A 1 103 ? 16.401 4.789 -4.524 1.00 76.56 103 LYS A O 1
ATOM 869 N N . LEU A 1 104 ? 14.274 4.358 -3.972 1.00 69.38 104 LEU A N 1
ATOM 870 C CA . LEU A 1 104 ? 13.845 4.039 -5.344 1.00 69.38 104 LEU A CA 1
ATOM 871 C C . LEU A 1 104 ? 14.133 5.192 -6.321 1.00 69.38 104 LEU A C 1
ATOM 873 O O . LEU A 1 104 ? 14.594 4.956 -7.432 1.00 69.38 104 LEU A O 1
ATOM 877 N N . TRP A 1 105 ? 13.941 6.436 -5.870 1.00 68.50 105 TRP A N 1
ATOM 878 C CA . TRP A 1 105 ? 14.249 7.633 -6.654 1.00 68.50 105 TRP A CA 1
ATOM 879 C C . TRP A 1 105 ? 15.731 7.713 -7.052 1.00 68.50 105 TRP A C 1
ATOM 881 O O . TRP A 1 105 ? 16.048 7.861 -8.228 1.00 68.50 105 TRP A O 1
ATOM 891 N N . GLU A 1 106 ? 16.649 7.534 -6.100 1.00 76.94 106 GLU A N 1
ATOM 892 C CA . GLU A 1 106 ? 18.099 7.564 -6.357 1.00 76.94 106 GLU A CA 1
ATOM 893 C C . GLU A 1 106 ? 18.515 6.473 -7.350 1.00 76.94 106 GLU A C 1
ATOM 895 O O . GLU A 1 106 ? 19.310 6.720 -8.257 1.00 76.94 106 GLU A O 1
ATOM 900 N N . PHE A 1 107 ? 17.923 5.282 -7.221 1.00 79.00 107 PHE A N 1
ATOM 901 C CA . PHE A 1 107 ? 18.109 4.200 -8.181 1.00 79.00 107 PHE A CA 1
ATOM 902 C C . PHE A 1 107 ? 17.606 4.585 -9.580 1.00 79.00 107 PHE A C 1
ATOM 904 O O . PHE A 1 107 ? 18.338 4.413 -10.551 1.00 79.00 107 PHE A O 1
ATOM 911 N N . SER A 1 108 ? 16.404 5.162 -9.690 1.00 72.31 108 SER A N 1
ATOM 912 C CA . SER A 1 108 ? 15.824 5.567 -10.979 1.00 72.31 108 SER A CA 1
ATOM 913 C C . SER A 1 108 ? 16.650 6.645 -11.695 1.00 72.31 108 SER A C 1
ATOM 915 O O . SER A 1 108 ? 16.883 6.546 -12.902 1.00 72.31 108 SER A O 1
ATOM 917 N N . VAL A 1 109 ? 17.177 7.624 -10.950 1.00 78.31 109 VAL A N 1
ATOM 918 C CA . VAL A 1 109 ? 18.042 8.685 -11.486 1.00 78.31 109 VAL A CA 1
ATOM 919 C C . VAL A 1 109 ? 19.386 8.108 -11.929 1.00 78.31 109 VAL A C 1
ATOM 921 O O . VAL A 1 109 ? 19.851 8.399 -13.030 1.00 78.31 109 VAL A O 1
ATOM 924 N N . SER A 1 110 ? 19.999 7.240 -11.117 1.00 81.81 110 SER A N 1
ATOM 925 C CA . SER A 1 110 ? 21.258 6.581 -11.478 1.00 81.81 110 SER A CA 1
ATOM 926 C C . SER A 1 110 ? 21.103 5.698 -12.715 1.00 81.81 110 SER A C 1
ATOM 928 O O . SER A 1 110 ? 21.974 5.710 -13.581 1.00 81.81 110 SER A O 1
ATOM 930 N N . LEU A 1 111 ? 20.002 4.953 -12.816 1.00 81.31 111 LEU A N 1
ATOM 931 C CA . LEU A 1 111 ? 19.705 4.114 -13.972 1.00 81.31 111 LEU A CA 1
ATOM 932 C C . LEU A 1 111 ? 19.495 4.955 -15.236 1.00 81.31 111 LEU A C 1
ATOM 934 O O . LEU A 1 111 ? 20.058 4.630 -16.276 1.00 81.31 111 LEU A O 1
ATOM 938 N N . SER A 1 112 ? 18.748 6.056 -15.140 1.00 79.31 112 SER A N 1
ATOM 939 C CA . SER A 1 112 ? 18.529 6.972 -16.268 1.00 79.31 112 SER A CA 1
ATOM 940 C C . SER A 1 112 ? 19.842 7.580 -16.763 1.00 79.31 112 SER A C 1
ATOM 942 O O . SER A 1 112 ? 20.093 7.604 -17.963 1.00 79.31 112 SER A O 1
ATOM 944 N N . ASN A 1 113 ? 20.724 7.990 -15.847 1.00 82.38 113 ASN A N 1
ATOM 945 C CA . ASN A 1 113 ? 22.041 8.522 -16.199 1.00 82.38 113 ASN A CA 1
ATOM 946 C C . ASN A 1 113 ? 22.953 7.466 -16.847 1.00 82.38 113 ASN A C 1
ATOM 948 O O . ASN A 1 113 ? 23.711 7.785 -17.763 1.00 82.38 113 ASN A O 1
ATOM 952 N N . LEU A 1 114 ? 22.894 6.211 -16.385 1.00 83.12 114 LEU A N 1
ATOM 953 C CA . LEU A 1 114 ? 23.632 5.101 -16.998 1.00 83.12 114 LEU A CA 1
ATOM 954 C C . LEU A 1 114 ? 23.116 4.797 -18.407 1.00 83.12 114 LEU A C 1
ATOM 956 O O . LEU A 1 114 ? 23.920 4.648 -19.324 1.00 83.12 114 LEU A O 1
ATOM 960 N N . LEU A 1 115 ? 21.793 4.763 -18.583 1.00 80.62 115 LEU A N 1
ATOM 961 C CA . LEU A 1 115 ? 21.160 4.558 -19.883 1.00 80.62 115 LEU A CA 1
ATOM 962 C C . LEU A 1 115 ? 21.488 5.697 -20.859 1.00 80.62 115 LEU A C 1
ATOM 964 O O . LEU A 1 115 ? 21.865 5.412 -21.991 1.00 80.62 115 LEU A O 1
ATOM 968 N N . ASP A 1 116 ? 21.431 6.966 -20.436 1.00 80.94 116 ASP A N 1
ATOM 969 C CA . ASP A 1 116 ? 21.805 8.105 -21.295 1.00 80.94 116 ASP A CA 1
ATOM 970 C C . ASP A 1 116 ? 23.276 8.019 -21.734 1.00 80.94 116 ASP A C 1
ATOM 972 O O . ASP A 1 116 ? 23.626 8.317 -22.878 1.00 80.94 116 ASP A O 1
ATOM 976 N N . ARG A 1 117 ? 24.154 7.548 -20.840 1.00 77.38 117 ARG A N 1
ATOM 977 C CA . ARG A 1 117 ? 25.575 7.358 -21.142 1.00 77.38 117 ARG A CA 1
ATOM 978 C C . ARG A 1 117 ? 25.809 6.231 -22.150 1.00 77.38 117 ARG A C 1
ATOM 980 O O . ARG A 1 117 ? 26.579 6.434 -23.085 1.00 77.38 117 ARG A O 1
ATOM 987 N N . GLU A 1 118 ? 25.158 5.083 -21.979 1.00 78.25 118 GLU A N 1
ATOM 988 C CA . GLU A 1 118 ? 25.208 3.956 -22.927 1.00 78.25 118 GLU A CA 1
ATOM 989 C C . GLU A 1 118 ? 24.678 4.367 -24.306 1.00 78.25 118 GLU A C 1
ATOM 991 O O . GLU A 1 118 ? 25.363 4.178 -25.311 1.00 78.25 118 GLU A O 1
ATOM 996 N N . VAL A 1 119 ? 23.527 5.048 -24.362 1.00 77.19 119 VAL A N 1
ATOM 997 C CA . VAL A 1 119 ? 22.934 5.530 -25.622 1.00 77.19 119 VAL A CA 1
ATOM 998 C C . VAL A 1 119 ? 23.878 6.485 -26.357 1.00 77.19 119 VAL A C 1
ATOM 1000 O O . VAL A 1 119 ? 24.054 6.364 -27.569 1.00 77.19 119 VAL A O 1
ATOM 1003 N N . ARG A 1 120 ? 24.542 7.409 -25.650 1.00 70.88 120 ARG A N 1
ATOM 1004 C CA . ARG A 1 120 ? 25.541 8.301 -26.269 1.00 70.88 120 ARG A CA 1
ATOM 1005 C C . ARG A 1 120 ? 26.769 7.551 -26.785 1.00 70.88 120 ARG A C 1
ATOM 1007 O O . ARG A 1 120 ? 27.327 7.937 -27.811 1.00 70.88 120 ARG A O 1
ATOM 1014 N N . VAL A 1 121 ? 27.212 6.506 -26.085 1.00 73.75 121 VAL A N 1
ATOM 1015 C CA . VAL A 1 121 ? 28.357 5.681 -26.506 1.00 73.75 121 VAL A CA 1
ATOM 1016 C C . VAL A 1 121 ? 28.008 4.864 -27.751 1.00 73.75 121 VAL A C 1
ATOM 1018 O O . VAL A 1 121 ? 28.793 4.855 -28.699 1.00 73.75 121 VAL A O 1
ATOM 1021 N N . GLU A 1 122 ? 26.828 4.249 -27.785 1.00 70.94 122 GLU A N 1
ATOM 1022 C CA . GLU A 1 122 ? 26.275 3.541 -28.946 1.00 70.94 122 GLU A CA 1
ATOM 1023 C C . GLU A 1 122 ? 26.140 4.469 -30.163 1.00 70.94 122 GLU A C 1
ATOM 1025 O O . GLU A 1 122 ? 26.665 4.166 -31.236 1.00 70.94 122 GLU A O 1
ATOM 1030 N N . GLN A 1 123 ? 25.547 5.658 -29.994 1.00 65.94 123 GLN A N 1
ATOM 1031 C CA . GLN A 1 123 ? 25.448 6.659 -31.065 1.00 65.94 123 GLN A CA 1
ATOM 1032 C C . GLN A 1 123 ? 26.828 7.106 -31.571 1.00 65.94 123 GLN A C 1
ATOM 1034 O O . GLN A 1 123 ? 27.032 7.273 -32.774 1.00 65.94 123 GLN A O 1
ATOM 1039 N N . GLY A 1 124 ? 27.802 7.259 -30.670 1.00 65.94 124 GLY A N 1
ATOM 1040 C CA . GLY A 1 124 ? 29.180 7.602 -31.021 1.00 65.94 124 GLY A CA 1
ATOM 1041 C C . GLY A 1 124 ? 29.947 6.483 -31.737 1.00 65.94 124 GLY A C 1
ATOM 1042 O O . GLY A 1 124 ? 30.858 6.786 -32.512 1.00 65.94 124 GLY A O 1
ATOM 1043 N N . ARG A 1 125 ? 29.601 5.210 -31.500 1.00 62.94 125 ARG A N 1
ATOM 1044 C CA . ARG A 1 125 ? 30.142 4.047 -32.229 1.00 62.94 125 ARG A CA 1
ATOM 1045 C C . ARG A 1 125 ? 29.515 3.920 -33.614 1.00 62.94 125 ARG A C 1
ATOM 1047 O O . ARG A 1 125 ? 30.261 3.861 -34.586 1.00 62.94 125 ARG A O 1
ATOM 1054 N N . ALA A 1 126 ? 2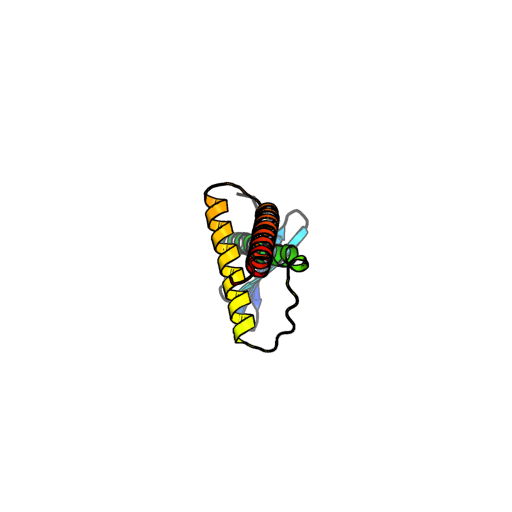8.190 4.017 -33.715 1.00 61.75 126 ALA A N 1
ATOM 1055 C CA . ALA A 1 126 ? 27.480 4.017 -34.995 1.00 61.75 126 ALA A CA 1
ATOM 1056 C C . ALA A 1 126 ? 27.960 5.158 -35.914 1.00 61.75 126 ALA A C 1
ATOM 1058 O O . ALA A 1 126 ? 28.210 4.957 -37.099 1.00 61.75 126 ALA A O 1
ATOM 1059 N N . PHE A 1 127 ? 28.197 6.352 -35.361 1.00 57.31 127 PHE A N 1
ATOM 1060 C CA . PHE A 1 127 ? 28.745 7.480 -36.121 1.00 57.31 127 PHE A CA 1
ATOM 1061 C C . PHE A 1 127 ? 30.209 7.279 -36.559 1.00 57.31 127 PHE A C 1
ATOM 1063 O O . PHE A 1 127 ? 30.657 7.894 -37.528 1.00 57.31 127 PHE A O 1
ATOM 1070 N N . ARG A 1 128 ? 30.970 6.431 -35.854 1.00 57.94 128 ARG A N 1
ATOM 1071 C CA . ARG A 1 128 ? 32.351 6.078 -36.212 1.00 57.94 128 ARG A CA 1
ATOM 1072 C C . ARG A 1 128 ? 32.405 5.030 -37.324 1.00 57.94 128 ARG A C 1
ATOM 1074 O O . ARG A 1 128 ? 33.230 5.179 -38.216 1.00 57.94 128 ARG A O 1
ATOM 1081 N N . GLU A 1 129 ? 31.505 4.050 -37.313 1.00 57.59 129 GLU A N 1
ATOM 1082 C CA . GLU A 1 129 ? 31.384 3.045 -38.383 1.00 57.59 129 GLU A CA 1
ATOM 1083 C C . GLU A 1 129 ? 30.877 3.642 -39.703 1.00 57.59 129 GLU A C 1
ATOM 1085 O O . GLU A 1 129 ? 31.316 3.238 -40.773 1.00 57.59 129 GLU A O 1
ATOM 1090 N N . VAL A 1 130 ? 30.035 4.681 -39.657 1.00 57.50 130 VAL A N 1
ATOM 1091 C CA . VAL A 1 130 ? 29.621 5.415 -40.871 1.00 57.50 130 VAL A CA 1
ATOM 1092 C C . VAL A 1 130 ? 30.770 6.247 -41.471 1.00 57.50 130 VAL A C 1
ATOM 1094 O O . VAL A 1 130 ? 30.739 6.586 -42.651 1.00 57.50 130 VAL A O 1
ATOM 1097 N N . LYS A 1 131 ? 31.804 6.581 -40.684 1.00 53.94 131 LYS A N 1
ATOM 1098 C CA . LYS A 1 131 ? 32.948 7.403 -41.123 1.00 53.94 131 LYS A CA 1
ATOM 1099 C C . LYS A 1 131 ? 34.162 6.611 -41.606 1.00 53.94 131 LYS A C 1
ATOM 1101 O O . LYS A 1 131 ? 35.105 7.238 -42.082 1.00 53.94 131 LYS A O 1
ATOM 1106 N N . THR A 1 132 ? 34.172 5.285 -41.501 1.00 51.25 132 THR A N 1
ATOM 1107 C CA . THR A 1 132 ? 35.176 4.456 -42.181 1.00 51.25 132 THR A CA 1
ATOM 1108 C C . THR A 1 132 ? 34.739 4.254 -43.631 1.00 51.25 132 THR A C 1
ATOM 1110 O O . THR A 1 132 ? 33.741 3.566 -43.851 1.00 51.25 132 THR A O 1
ATOM 1113 N N . PRO A 1 133 ? 35.424 4.841 -44.632 1.00 46.56 133 PRO A N 1
ATOM 1114 C CA . PRO A 1 133 ? 35.166 4.500 -46.021 1.00 46.56 133 PRO A CA 1
ATOM 1115 C C . PRO A 1 133 ? 35.604 3.049 -46.228 1.00 46.56 133 PRO A C 1
ATOM 1117 O O . PRO A 1 133 ? 36.672 2.651 -45.754 1.00 46.56 133 PRO A O 1
ATOM 1120 N N . PHE A 1 134 ? 34.782 2.262 -46.920 1.00 53.34 134 PHE A N 1
ATOM 1121 C CA . PHE A 1 134 ? 35.261 1.028 -47.539 1.00 53.34 134 PHE A CA 1
ATOM 1122 C C . PHE A 1 134 ? 36.460 1.366 -48.451 1.00 53.34 134 PHE A C 1
ATOM 1124 O O . PHE A 1 134 ? 36.448 2.447 -49.050 1.00 53.34 134 PHE A O 1
ATOM 1131 N N . PRO A 1 135 ? 37.496 0.507 -48.495 1.00 56.75 135 PRO A N 1
ATOM 1132 C CA . PRO A 1 135 ? 38.721 0.762 -49.253 1.00 56.75 135 PRO A CA 1
ATOM 1133 C C . PRO A 1 135 ? 38.478 0.909 -50.758 1.00 56.75 135 PRO A C 1
ATOM 1135 O O . PRO A 1 135 ? 37.501 0.311 -51.266 1.00 56.75 135 PRO A O 1
#

Radius of gyration: 24.54 Å; chains: 1; bounding box: 66×25×71 Å

Foldseek 3Di:
DPDQQWPDWDWDQDPVQWIWIWTAGPVRDIDIDTGNDDDDPVRVVVVVVVVVVVVVVVVVVVVCVVVPPPDPDPDVVVVVVVVVVVVVLVVVVVVVCVVPVDDSVNSVVVVVVVVVVVVVVVVVVVVVVVPDDDD

InterPro domains:
  IPR002559 Transposase IS4-like domain [PF01609] (34-89)

Organism: Saccharolobus solfataricus (strain ATCC 35092 / DSM 1617 / JCM 11322 / P2) (NCBI:txid273057)

pLDDT: mean 76.28, std 13.74, range [40.97, 94.88]